Protein AF-A0A6C0GDB9-F1 (afdb_monomer_lite)

Structure (mmCIF, N/CA/C/O backbone):
data_AF-A0A6C0GDB9-F1
#
_entry.id   AF-A0A6C0GDB9-F1
#
loop_
_atom_site.group_PDB
_atom_site.id
_atom_site.type_symbol
_atom_site.label_atom_id
_atom_site.label_alt_id
_atom_site.label_comp_id
_atom_site.label_asym_id
_atom_site.label_entity_id
_atom_site.label_seq_id
_atom_site.pdbx_PDB_ins_code
_atom_site.Cartn_x
_atom_site.Cartn_y
_atom_site.Cartn_z
_atom_site.occupancy
_atom_site.B_iso_or_equiv
_atom_site.auth_seq_id
_atom_site.auth_comp_id
_atom_site.auth_asym_id
_atom_site.auth_atom_id
_atom_site.pdbx_PDB_model_num
ATOM 1 N N . MET A 1 1 ? -2.401 -24.469 -13.199 1.00 42.16 1 MET A N 1
ATOM 2 C CA . MET A 1 1 ? -1.628 -23.259 -13.551 1.00 42.16 1 MET A CA 1
ATOM 3 C C . MET A 1 1 ? -2.391 -22.057 -13.010 1.00 42.16 1 MET A C 1
ATOM 5 O O . MET A 1 1 ? -3.416 -21.719 -13.578 1.00 42.16 1 MET A O 1
ATOM 9 N N . SER A 1 2 ? -1.998 -21.479 -11.872 1.00 49.09 2 SER A N 1
ATOM 10 C CA . SER A 1 2 ? -2.728 -20.330 -11.313 1.00 49.09 2 SER A CA 1
ATOM 11 C C . SER A 1 2 ? -2.417 -19.080 -12.131 1.00 49.09 2 SER A C 1
ATOM 13 O O . SER A 1 2 ? -1.296 -18.568 -12.080 1.00 49.09 2 SER A O 1
ATOM 15 N N . GLU A 1 3 ? -3.391 -18.606 -12.905 1.00 54.59 3 GLU A N 1
ATOM 16 C CA . GLU A 1 3 ? -3.275 -17.370 -13.672 1.00 54.59 3 GLU A CA 1
ATOM 17 C C . GLU A 1 3 ? -3.078 -16.194 -12.714 1.00 54.59 3 GLU A C 1
ATOM 19 O O . GLU A 1 3 ? -3.956 -15.808 -11.938 1.00 54.59 3 GLU A O 1
ATOM 24 N N . ARG A 1 4 ? -1.870 -15.630 -12.723 1.00 59.84 4 ARG A N 1
ATOM 25 C CA . ARG A 1 4 ? -1.582 -14.410 -11.975 1.00 59.84 4 ARG A CA 1
ATOM 26 C C . ARG A 1 4 ? -2.337 -13.277 -12.657 1.00 59.84 4 ARG A C 1
ATOM 28 O O . ARG A 1 4 ? -1.949 -12.867 -13.748 1.00 59.84 4 ARG A O 1
ATOM 35 N N . ARG A 1 5 ? -3.380 -12.757 -12.003 1.00 68.50 5 ARG A N 1
ATOM 36 C CA . ARG A 1 5 ? -4.026 -11.493 -12.385 1.00 68.50 5 ARG A CA 1
ATOM 37 C C . ARG A 1 5 ? -2.943 -10.429 -12.575 1.00 68.50 5 ARG A C 1
ATOM 39 O O . ARG A 1 5 ? -2.246 -10.058 -11.627 1.00 68.50 5 ARG A O 1
ATOM 46 N N . LYS A 1 6 ? -2.753 -10.004 -13.824 1.00 69.75 6 LYS A N 1
ATOM 47 C CA . LYS A 1 6 ? -1.858 -8.904 -14.170 1.00 69.75 6 LYS A CA 1
ATOM 48 C C . LYS A 1 6 ? -2.618 -7.618 -13.885 1.00 69.75 6 LYS A C 1
ATOM 50 O O . LYS A 1 6 ? -3.653 -7.371 -14.485 1.00 69.75 6 LYS A O 1
ATOM 55 N N . PHE A 1 7 ? -2.112 -6.846 -12.935 1.00 80.62 7 PHE A N 1
ATOM 56 C CA . PHE A 1 7 ? -2.587 -5.493 -12.678 1.00 80.62 7 PHE A CA 1
ATOM 57 C C . PHE A 1 7 ? -1.612 -4.520 -13.322 1.00 80.62 7 PHE A C 1
ATOM 59 O O . PHE A 1 7 ? -0.398 -4.637 -13.099 1.00 80.62 7 PHE A O 1
ATOM 66 N N . ASP A 1 8 ? -2.141 -3.574 -14.089 1.00 82.81 8 ASP A N 1
ATOM 67 C CA . ASP A 1 8 ? -1.357 -2.505 -14.688 1.00 82.81 8 ASP A CA 1
ATOM 68 C C . ASP A 1 8 ? -0.632 -1.675 -13.633 1.00 82.81 8 ASP A C 1
ATOM 70 O O . ASP A 1 8 ? -1.106 -1.478 -12.511 1.00 82.81 8 ASP A O 1
ATOM 74 N N . LYS A 1 9 ? 0.538 -1.154 -14.010 1.00 81.81 9 LYS A N 1
ATOM 75 C CA . LYS A 1 9 ? 1.338 -0.274 -13.150 1.00 81.81 9 LYS A C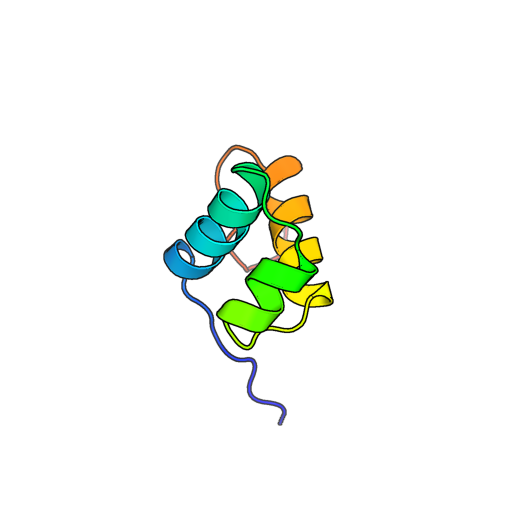A 1
ATOM 76 C C . LYS A 1 9 ? 0.519 0.925 -12.663 1.00 81.81 9 LYS A C 1
ATOM 78 O O . LYS A 1 9 ? 0.585 1.246 -11.481 1.00 81.81 9 LYS A O 1
ATOM 83 N N . ALA A 1 10 ? -0.275 1.527 -13.549 1.00 84.19 10 ALA A N 1
ATOM 84 C CA . ALA A 1 10 ? -1.164 2.638 -13.215 1.00 84.19 10 ALA A CA 1
ATOM 85 C C . ALA A 1 10 ? -2.214 2.244 -12.164 1.00 84.19 10 ALA A C 1
ATOM 87 O O . ALA A 1 10 ? -2.437 2.982 -11.212 1.00 84.19 10 ALA A O 1
ATOM 88 N N . PHE A 1 11 ? -2.792 1.044 -12.275 1.00 87.31 11 PHE A N 1
ATOM 89 C CA . PHE A 1 11 ? -3.776 0.551 -11.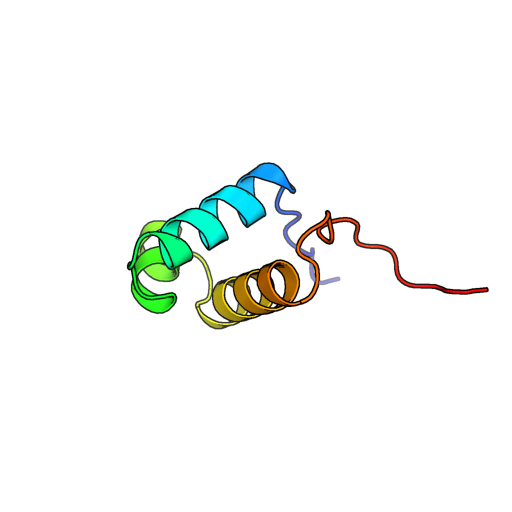312 1.00 87.31 11 PHE A CA 1
ATOM 90 C C . PHE A 1 11 ? -3.164 0.346 -9.921 1.00 87.31 11 PHE A C 1
ATOM 92 O O . PHE A 1 11 ? -3.738 0.747 -8.907 1.00 87.31 11 PHE A O 1
ATOM 99 N N . LYS A 1 12 ? -1.960 -0.233 -9.859 1.00 86.88 12 LYS A N 1
ATOM 100 C CA . LYS A 1 12 ? -1.248 -0.409 -8.588 1.00 86.88 12 LYS A CA 1
ATOM 101 C C . LYS A 1 12 ? -0.855 0.929 -7.958 1.00 86.88 12 LYS A C 1
ATOM 103 O O . LYS A 1 12 ? -1.000 1.072 -6.750 1.00 86.88 12 LYS A O 1
ATOM 108 N N . LEU A 1 13 ? -0.398 1.892 -8.767 1.00 87.06 13 LEU A N 1
ATOM 109 C CA . LEU A 1 13 ? -0.104 3.262 -8.328 1.00 87.06 13 LEU A CA 1
ATOM 110 C C . LEU A 1 13 ? -1.342 3.922 -7.727 1.00 87.06 13 LEU A C 1
ATOM 112 O O . LEU A 1 13 ? -1.303 4.291 -6.560 1.00 87.06 13 LEU A O 1
ATOM 116 N N . MET A 1 14 ? -2.450 3.949 -8.471 1.00 90.12 14 MET A N 1
ATOM 117 C CA . MET A 1 14 ? -3.718 4.523 -8.015 1.00 90.12 14 MET A CA 1
ATOM 118 C C . MET A 1 14 ? -4.167 3.912 -6.683 1.00 90.12 14 MET A C 1
ATOM 120 O O . MET A 1 14 ? -4.566 4.628 -5.770 1.00 90.12 14 MET A O 1
ATOM 124 N N . THR A 1 15 ? -4.061 2.587 -6.546 1.00 91.56 15 THR A N 1
ATOM 125 C CA . THR A 1 15 ? -4.417 1.877 -5.308 1.00 91.56 15 THR A CA 1
ATOM 126 C C . THR A 1 15 ? -3.570 2.360 -4.122 1.00 91.56 15 THR A C 1
ATOM 128 O O . THR A 1 15 ? -4.085 2.579 -3.023 1.00 91.56 15 THR A O 1
ATOM 131 N N . VAL A 1 16 ? -2.261 2.523 -4.326 1.00 89.38 16 VAL A N 1
ATOM 132 C CA . VAL A 1 16 ? -1.343 2.985 -3.279 1.00 89.38 16 VAL A CA 1
ATOM 133 C C . VAL A 1 16 ? -1.552 4.462 -2.966 1.00 89.38 16 VAL A C 1
ATOM 135 O O . VAL A 1 16 ? -1.596 4.811 -1.791 1.00 89.38 16 VAL A O 1
ATOM 138 N N . GLU A 1 17 ? -1.737 5.317 -3.971 1.00 89.69 17 GLU A N 1
ATOM 139 C CA . GLU A 1 17 ? -2.050 6.737 -3.781 1.00 89.69 17 GLU A CA 1
ATOM 140 C C . GLU A 1 17 ? -3.328 6.927 -2.962 1.00 89.69 17 GLU A C 1
ATOM 142 O O . GLU A 1 17 ? -3.347 7.743 -2.042 1.00 89.69 17 GLU A O 1
ATOM 147 N N . LEU A 1 18 ? -4.357 6.106 -3.196 1.00 90.56 18 LEU A N 1
ATOM 148 C CA . LEU A 1 18 ? -5.580 6.121 -2.392 1.00 90.56 18 LEU A CA 1
ATOM 149 C C . LEU A 1 18 ? -5.294 5.814 -0.913 1.00 90.56 18 LEU A C 1
ATOM 151 O O . LEU A 1 18 ? -5.839 6.464 -0.022 1.00 90.56 18 LEU A O 1
ATOM 155 N N . CYS A 1 19 ? -4.397 4.860 -0.647 1.00 89.69 19 CYS A N 1
ATOM 156 C CA . CYS A 1 19 ? -3.956 4.540 0.711 1.00 89.69 19 CYS A CA 1
ATOM 157 C C . CYS A 1 19 ? -3.084 5.650 1.327 1.00 89.69 19 CYS A C 1
ATOM 159 O O . CYS A 1 19 ? -3.090 5.840 2.542 1.00 89.69 19 CYS A O 1
ATOM 161 N N . LEU A 1 20 ? -2.302 6.367 0.516 1.00 85.94 20 LEU A N 1
ATOM 162 C CA . LEU A 1 20 ? -1.477 7.498 0.958 1.00 85.94 20 LEU A CA 1
ATOM 163 C C . LEU A 1 20 ? -2.310 8.755 1.222 1.00 85.94 20 LEU A C 1
ATOM 165 O O . LEU A 1 20 ? -1.942 9.550 2.079 1.00 85.94 20 LEU A O 1
ATOM 169 N N . SER A 1 21 ? -3.462 8.890 0.562 1.00 89.00 21 SER A N 1
ATOM 170 C CA . SER A 1 21 ? -4.448 9.945 0.818 1.00 89.00 21 SER A CA 1
ATOM 171 C C . SER A 1 21 ? -5.114 9.840 2.201 1.00 89.00 21 SER A C 1
ATOM 173 O O . SER A 1 21 ? -5.894 10.718 2.559 1.00 89.00 21 SER A O 1
ATOM 175 N N . GLY A 1 22 ? -4.834 8.782 2.971 1.00 87.19 22 GLY A N 1
ATOM 176 C CA . GLY A 1 22 ? -5.347 8.580 4.328 1.00 87.19 22 GLY A CA 1
ATOM 177 C C . GLY A 1 22 ? -6.378 7.459 4.463 1.00 87.19 22 GLY A C 1
ATOM 178 O O . GLY A 1 22 ? -6.800 7.176 5.581 1.00 87.19 22 GLY A O 1
ATOM 179 N N . LYS A 1 23 ? -6.763 6.787 3.368 1.00 89.12 23 LYS A N 1
ATOM 180 C CA . LYS A 1 23 ? -7.631 5.602 3.445 1.00 89.12 23 LYS A CA 1
ATOM 181 C C . LYS A 1 23 ? -6.864 4.381 3.949 1.00 89.12 23 LYS A C 1
ATOM 183 O O . LYS A 1 23 ? -5.694 4.173 3.615 1.00 89.12 23 LYS A O 1
ATOM 188 N N . SER A 1 24 ? -7.542 3.514 4.697 1.00 90.50 24 SER A N 1
ATOM 189 C CA . SER A 1 24 ? -6.937 2.266 5.156 1.00 90.50 24 SER A CA 1
ATOM 190 C C . SER A 1 24 ? -6.766 1.286 4.000 1.00 90.50 24 SER A C 1
ATOM 192 O O . SER A 1 24 ? -7.651 1.120 3.163 1.00 90.50 24 SER A O 1
ATOM 194 N N . THR A 1 25 ? -5.670 0.528 4.010 1.00 90.19 25 THR A N 1
ATOM 195 C CA . THR A 1 25 ? -5.401 -0.561 3.052 1.00 90.19 25 THR A CA 1
ATOM 196 C C . THR A 1 25 ? -6.573 -1.534 2.904 1.00 90.19 25 THR A C 1
ATOM 198 O O . THR A 1 25 ? -6.814 -2.045 1.816 1.00 90.19 25 THR A O 1
ATOM 201 N N . THR A 1 26 ? -7.302 -1.792 3.991 1.00 91.31 26 THR A N 1
ATOM 202 C CA . THR A 1 26 ? -8.461 -2.692 4.022 1.00 91.31 26 THR A CA 1
ATOM 203 C C . THR A 1 26 ? -9.684 -2.095 3.336 1.00 91.31 26 THR A C 1
ATOM 205 O O . THR A 1 26 ? -10.375 -2.808 2.618 1.00 91.31 26 THR A O 1
ATOM 208 N N . GLU A 1 27 ? -9.922 -0.795 3.516 1.00 92.25 27 GLU A N 1
ATOM 209 C CA . GLU A 1 27 ? -11.033 -0.076 2.885 1.00 92.25 27 GLU A CA 1
ATOM 210 C C . GLU A 1 27 ? -10.813 0.015 1.378 1.00 92.25 27 GLU A C 1
ATOM 212 O O . GLU A 1 27 ? -11.658 -0.420 0.604 1.00 92.25 27 GLU A O 1
ATOM 217 N N . VAL A 1 28 ? -9.620 0.453 0.965 1.00 92.06 28 VAL A N 1
ATOM 218 C CA . VAL A 1 28 ? -9.237 0.525 -0.452 1.00 92.06 28 VAL A CA 1
ATOM 219 C C . VAL A 1 28 ? -9.308 -0.852 -1.113 1.00 92.06 28 VAL A C 1
ATOM 221 O O . VAL A 1 28 ? -9.764 -0.984 -2.247 1.00 92.06 28 VAL A O 1
ATOM 224 N N . ALA A 1 29 ? -8.882 -1.902 -0.405 1.00 91.50 29 ALA A N 1
ATOM 225 C CA . ALA A 1 29 ? -8.989 -3.264 -0.902 1.00 91.50 29 ALA A CA 1
ATOM 226 C C . ALA A 1 29 ? -10.449 -3.710 -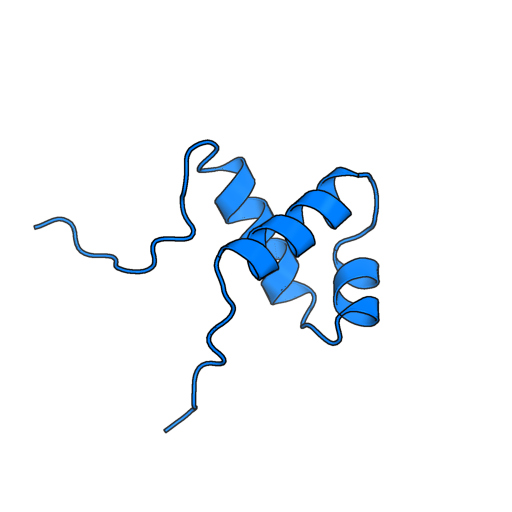1.061 1.00 91.50 29 ALA A C 1
ATOM 228 O O . ALA A 1 29 ? -10.781 -4.291 -2.089 1.00 91.50 29 ALA A O 1
ATOM 229 N N . ALA A 1 30 ? -11.321 -3.415 -0.095 1.00 91.94 30 ALA A N 1
ATOM 230 C CA . ALA A 1 30 ? -12.740 -3.748 -0.178 1.00 91.94 30 ALA A CA 1
ATOM 231 C C . ALA A 1 30 ? -13.445 -2.990 -1.318 1.00 91.94 30 ALA A C 1
ATOM 233 O O . ALA A 1 30 ? -14.166 -3.613 -2.093 1.00 91.94 30 ALA A O 1
ATOM 234 N N . GLU A 1 31 ? -13.176 -1.687 -1.473 1.00 90.75 31 GLU A N 1
ATOM 235 C CA . GLU A 1 31 ? -13.726 -0.849 -2.551 1.00 90.75 31 GLU A CA 1
ATOM 236 C C . GLU A 1 31 ? -13.325 -1.360 -3.944 1.00 90.75 31 GLU A C 1
ATOM 238 O O . GLU A 1 31 ? -14.140 -1.380 -4.864 1.00 90.75 31 GLU A O 1
ATOM 243 N N . LEU A 1 32 ? -12.075 -1.803 -4.103 1.00 88.69 32 LEU A N 1
ATOM 244 C CA . LEU A 1 32 ? -11.538 -2.281 -5.381 1.00 88.69 32 LEU A CA 1
ATOM 245 C C . LEU A 1 32 ? -11.698 -3.798 -5.589 1.00 88.69 32 LEU A C 1
ATOM 247 O O . LEU A 1 32 ? -11.248 -4.328 -6.607 1.00 88.69 32 LEU A O 1
ATOM 251 N N . GLY A 1 33 ? -12.289 -4.521 -4.631 1.00 88.56 33 GLY A N 1
ATOM 252 C CA . GLY A 1 33 ? -12.400 -5.984 -4.669 1.00 88.56 33 GLY A CA 1
ATOM 253 C C . GLY A 1 33 ? -11.047 -6.711 -4.645 1.00 88.56 33 GLY A C 1
ATOM 254 O O . GLY A 1 33 ? -10.901 -7.810 -5.186 1.00 88.56 33 GLY A O 1
ATOM 255 N N . LEU A 1 34 ? -10.029 -6.087 -4.052 1.00 88.94 34 LEU A N 1
ATOM 256 C CA . LEU A 1 34 ? -8.679 -6.619 -3.903 1.00 88.94 34 LEU A CA 1
ATOM 257 C C . LEU A 1 34 ? -8.489 -7.285 -2.539 1.00 88.94 34 LEU A C 1
ATOM 259 O O . LEU A 1 34 ? -9.241 -7.094 -1.588 1.00 88.94 34 LEU A O 1
ATOM 263 N N . ARG A 1 35 ? -7.409 -8.061 -2.422 1.00 89.44 35 ARG A N 1
ATOM 264 C CA . ARG A 1 35 ? -6.981 -8.609 -1.130 1.00 89.44 35 ARG A CA 1
ATOM 265 C C . ARG A 1 35 ? -6.189 -7.532 -0.373 1.00 89.44 35 ARG A C 1
ATOM 267 O O . ARG A 1 35 ? -5.246 -6.992 -0.956 1.00 89.44 35 ARG A O 1
ATOM 274 N N . PRO A 1 36 ? -6.471 -7.258 0.912 1.00 89.25 36 PRO A N 1
ATOM 275 C CA . PRO A 1 36 ? -5.750 -6.240 1.687 1.00 89.25 36 PRO A CA 1
ATOM 276 C C . PRO A 1 36 ? -4.241 -6.513 1.776 1.00 89.25 36 PRO A C 1
ATOM 278 O O . PRO A 1 36 ? -3.434 -5.587 1.726 1.00 89.25 36 PRO A O 1
ATOM 281 N N . GLU A 1 37 ? -3.843 -7.789 1.799 1.00 89.56 37 GLU A N 1
ATOM 282 C CA . GLU A 1 37 ? -2.436 -8.211 1.738 1.00 89.56 37 GLU A CA 1
ATOM 283 C C . GLU A 1 37 ? -1.723 -7.725 0.462 1.00 89.56 37 GLU A C 1
ATOM 285 O O . GLU A 1 37 ? -0.550 -7.352 0.497 1.00 89.56 37 GLU A O 1
ATOM 290 N N . LEU A 1 38 ? -2.433 -7.704 -0.674 1.00 87.81 38 LEU A N 1
ATOM 291 C CA . LEU A 1 38 ? -1.893 -7.264 -1.961 1.00 87.81 38 LEU A CA 1
ATOM 292 C C . LEU A 1 38 ? -1.652 -5.752 -1.961 1.00 87.81 38 LEU A C 1
ATOM 294 O O . LEU A 1 38 ? -0.590 -5.299 -2.383 1.00 87.81 38 LEU A O 1
ATOM 298 N N . VAL A 1 39 ? -2.613 -4.990 -1.436 1.00 89.88 39 VAL A N 1
ATOM 299 C CA . VAL A 1 39 ? -2.513 -3.530 -1.335 1.00 89.88 39 VAL A CA 1
ATOM 300 C C . VAL A 1 39 ? -1.407 -3.128 -0.356 1.00 89.88 39 VAL A C 1
ATOM 302 O O . VAL A 1 39 ? -0.594 -2.261 -0.667 1.00 89.88 39 VAL A O 1
ATOM 305 N N . SER A 1 40 ? -1.302 -3.818 0.786 1.00 89.50 40 SER A N 1
ATOM 306 C CA . SER A 1 40 ? -0.224 -3.605 1.761 1.00 89.50 40 SER A CA 1
ATOM 307 C C . SER A 1 40 ? 1.158 -3.852 1.152 1.00 89.50 40 SER A C 1
ATOM 309 O O . SER A 1 40 ? 2.080 -3.053 1.340 1.00 89.50 40 SER A O 1
ATOM 311 N N . ARG A 1 41 ? 1.297 -4.915 0.349 1.00 86.94 41 ARG A N 1
ATOM 312 C CA . ARG A 1 41 ? 2.527 -5.186 -0.398 1.00 86.94 41 ARG A CA 1
ATOM 313 C C . ARG A 1 41 ? 2.853 -4.060 -1.376 1.00 86.94 41 ARG A C 1
ATOM 315 O O . ARG A 1 41 ? 3.985 -3.593 -1.374 1.00 86.94 41 ARG A O 1
ATOM 322 N N . TRP A 1 42 ? 1.896 -3.613 -2.190 1.00 88.94 42 TRP A N 1
ATOM 323 C CA . TRP A 1 42 ? 2.143 -2.531 -3.150 1.00 88.94 42 TRP A CA 1
ATOM 324 C C . TRP A 1 42 ? 2.513 -1.222 -2.465 1.00 88.94 42 TRP A C 1
ATOM 326 O O . TRP A 1 42 ? 3.423 -0.546 -2.933 1.00 88.94 42 TRP A O 1
ATOM 336 N N . LYS A 1 43 ? 1.874 -0.901 -1.333 1.00 86.69 43 LYS A N 1
ATOM 337 C CA . LYS A 1 43 ? 2.223 0.270 -0.525 1.00 86.69 43 LYS A CA 1
ATOM 338 C C . LYS A 1 43 ? 3.679 0.202 -0.065 1.00 86.69 43 LYS A C 1
ATOM 340 O O . LYS A 1 43 ? 4.435 1.137 -0.300 1.00 86.69 43 LYS A O 1
ATOM 345 N N . ARG A 1 44 ? 4.105 -0.942 0.482 1.00 85.19 44 ARG A N 1
ATOM 346 C CA . ARG A 1 44 ? 5.507 -1.175 0.864 1.00 85.19 44 ARG A CA 1
ATOM 347 C C . ARG A 1 44 ? 6.466 -1.071 -0.320 1.00 85.19 44 ARG A C 1
ATOM 349 O O . ARG A 1 44 ? 7.515 -0.456 -0.180 1.00 85.19 44 ARG A O 1
ATOM 356 N N . GLU A 1 45 ? 6.132 -1.660 -1.469 1.00 83.69 45 GLU A N 1
ATOM 357 C CA . GLU A 1 45 ? 6.978 -1.584 -2.670 1.00 83.69 45 GLU A CA 1
ATOM 358 C C . GLU A 1 45 ? 7.095 -0.150 -3.206 1.00 83.69 45 GLU A C 1
ATOM 360 O O . GLU A 1 45 ? 8.162 0.235 -3.681 1.00 83.69 45 GLU A O 1
ATOM 365 N N . TYR A 1 46 ? 6.038 0.653 -3.079 1.00 83.94 46 TYR A N 1
ATOM 366 C CA . TYR A 1 46 ? 6.035 2.071 -3.429 1.00 83.94 46 TYR A CA 1
ATOM 367 C C . TYR A 1 46 ? 6.871 2.916 -2.458 1.00 83.94 46 TYR A C 1
ATOM 369 O O . TYR A 1 46 ? 7.705 3.702 -2.897 1.00 83.94 46 TYR A O 1
ATOM 377 N N . GLU A 1 47 ? 6.708 2.725 -1.144 1.00 79.38 47 GLU A N 1
ATOM 378 C CA . GLU A 1 47 ? 7.487 3.441 -0.121 1.00 79.38 47 GLU A CA 1
ATOM 379 C C . GLU A 1 47 ? 8.982 3.095 -0.190 1.00 79.38 47 GLU A C 1
ATOM 381 O O . GLU A 1 47 ? 9.830 3.975 -0.055 1.00 79.38 47 GLU A O 1
ATOM 386 N N . GLN A 1 48 ? 9.314 1.826 -0.445 1.00 76.50 48 GLN A N 1
ATOM 387 C CA . GLN A 1 48 ? 10.699 1.369 -0.586 1.00 76.50 48 GLN A CA 1
ATOM 388 C C . GLN A 1 48 ? 11.336 1.793 -1.910 1.00 76.50 48 GLN A C 1
ATOM 390 O O . GLN A 1 48 ? 12.552 1.962 -1.976 1.00 76.50 48 GLN A O 1
ATOM 395 N N . ARG A 1 49 ? 10.548 1.939 -2.979 1.00 65.62 49 ARG A N 1
ATOM 396 C CA . ARG A 1 49 ? 11.044 2.329 -4.302 1.00 65.62 49 ARG A CA 1
ATOM 397 C C . ARG A 1 49 ? 10.252 3.536 -4.805 1.0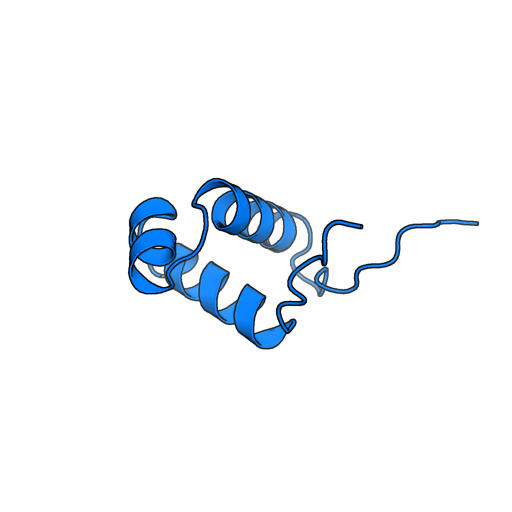0 65.62 49 ARG A C 1
ATOM 399 O O . ARG A 1 49 ? 9.452 3.410 -5.735 1.00 65.62 49 ARG A O 1
ATOM 406 N N . LYS A 1 50 ? 10.541 4.708 -4.224 1.00 57.88 50 LYS A N 1
ATOM 407 C CA . LYS A 1 50 ? 9.999 6.026 -4.620 1.00 57.88 50 LYS A CA 1
ATOM 408 C C . LYS A 1 50 ? 10.094 6.329 -6.129 1.00 57.88 50 LYS A C 1
ATOM 410 O O . LYS A 1 50 ? 9.380 7.201 -6.603 1.00 57.88 50 LYS A O 1
ATOM 415 N N . GLU A 1 51 ? 10.916 5.601 -6.894 1.00 49.47 51 GLU A N 1
ATOM 416 C CA . GLU A 1 51 ? 11.237 5.904 -8.299 1.00 49.47 51 GLU A CA 1
ATOM 417 C C . GLU A 1 51 ? 11.001 4.742 -9.296 1.00 49.47 51 GLU A C 1
ATOM 419 O O . GLU A 1 51 ? 11.697 4.615 -10.298 1.00 49.47 51 GLU A O 1
ATOM 424 N N . GLY A 1 52 ? 9.976 3.895 -9.097 1.00 52.88 52 GLY A N 1
ATOM 425 C CA . GLY A 1 52 ? 9.385 3.172 -10.245 1.00 52.88 5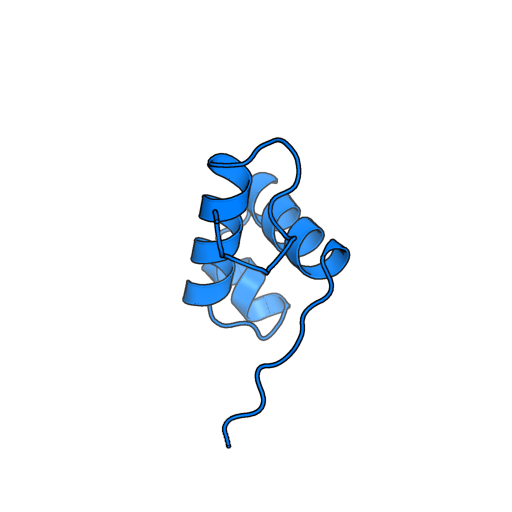2 GLY A CA 1
ATOM 426 C C . GLY A 1 52 ? 9.306 1.644 -10.196 1.00 52.88 52 GLY A C 1
ATOM 427 O O . GLY A 1 52 ? 9.318 0.988 -11.242 1.00 52.88 52 GLY A O 1
ATOM 428 N N . SER A 1 53 ? 9.118 1.043 -9.024 1.00 52.41 53 SER A N 1
ATOM 429 C CA . SER A 1 53 ? 9.108 -0.420 -8.879 1.00 52.41 53 SER A CA 1
ATOM 430 C C . SER A 1 53 ? 7.760 -1.110 -9.041 1.00 52.41 53 SER A C 1
ATOM 432 O O . SER A 1 53 ? 7.355 -1.937 -8.230 1.00 52.41 53 SER A O 1
ATOM 434 N N . PHE A 1 54 ? 7.095 -0.841 -10.154 1.00 57.31 54 PHE A N 1
ATOM 435 C CA . PHE A 1 54 ? 6.123 -1.796 -10.694 1.00 57.31 54 PHE A CA 1
ATOM 436 C C . PHE A 1 54 ? 6.695 -2.577 -11.882 1.00 57.31 54 PHE A C 1
ATOM 438 O O . PHE A 1 54 ? 5.970 -3.349 -12.508 1.00 57.31 54 PHE A O 1
ATOM 445 N N . SER A 1 55 ? 7.993 -2.407 -12.168 1.00 51.62 55 SER A N 1
ATOM 446 C CA . SER A 1 55 ? 8.738 -3.269 -13.081 1.00 51.62 55 SER A CA 1
ATOM 447 C C . SER A 1 55 ? 8.987 -4.608 -12.392 1.00 51.62 55 SER A C 1
ATOM 449 O O . SER A 1 55 ? 9.979 -4.821 -11.694 1.00 51.62 55 SER A O 1
ATOM 451 N N . GLY A 1 56 ? 8.017 -5.509 -12.515 1.00 59.47 56 GLY A N 1
ATOM 452 C CA . GLY A 1 56 ? 8.279 -6.915 -12.279 1.00 59.47 56 GLY A CA 1
ATOM 453 C C . GLY A 1 56 ? 9.250 -7.390 -13.349 1.00 59.47 56 GLY A C 1
ATOM 454 O O . GLY A 1 56 ? 8.854 -7.440 -14.499 1.00 59.47 56 GLY A O 1
ATOM 455 N N . HIS A 1 57 ? 10.492 -7.673 -12.967 1.00 45.62 57 HIS A N 1
ATOM 456 C CA . HIS A 1 57 ? 11.318 -8.799 -13.413 1.00 45.62 57 HIS A CA 1
ATOM 457 C C . HIS A 1 57 ? 12.602 -8.761 -12.583 1.00 45.62 57 HIS A C 1
ATOM 459 O O . HIS A 1 57 ? 13.541 -8.026 -12.871 1.00 45.62 57 HIS A O 1
ATOM 465 N N . GLY A 1 58 ? 12.622 -9.535 -11.499 1.00 49.50 58 GLY A N 1
ATOM 466 C CA . GLY A 1 58 ? 13.869 -9.829 -10.813 1.00 49.50 58 GLY A CA 1
ATOM 467 C C . GLY A 1 58 ? 14.727 -10.737 -11.686 1.00 49.50 58 GLY A C 1
ATOM 468 O O . GLY A 1 58 ? 14.266 -11.822 -12.022 1.00 49.50 58 GLY A O 1
ATOM 469 N N . LYS A 1 59 ? 15.934 -10.279 -12.030 1.00 43.94 59 LYS A N 1
ATOM 470 C CA . LYS A 1 59 ? 17.223 -10.979 -11.876 1.00 43.94 59 LYS A CA 1
ATOM 471 C C . LYS A 1 59 ? 18.348 -9.936 -12.036 1.00 43.94 59 LYS A C 1
ATOM 473 O O . LYS A 1 59 ? 18.487 -9.421 -13.142 1.00 43.94 59 LYS A O 1
ATOM 478 N N . PRO A 1 60 ? 19.136 -9.594 -10.999 1.00 52.19 60 PRO A N 1
ATOM 479 C CA . PRO A 1 60 ? 20.494 -9.124 -11.252 1.00 52.19 60 PRO A CA 1
ATOM 480 C C . PRO A 1 60 ? 21.295 -10.305 -11.827 1.00 52.19 60 PRO A C 1
ATOM 482 O O . PRO A 1 60 ? 21.148 -11.432 -11.343 1.00 52.19 60 PRO A O 1
ATOM 485 N N . ALA A 1 61 ? 22.022 -10.052 -12.915 1.00 43.62 61 ALA A N 1
AT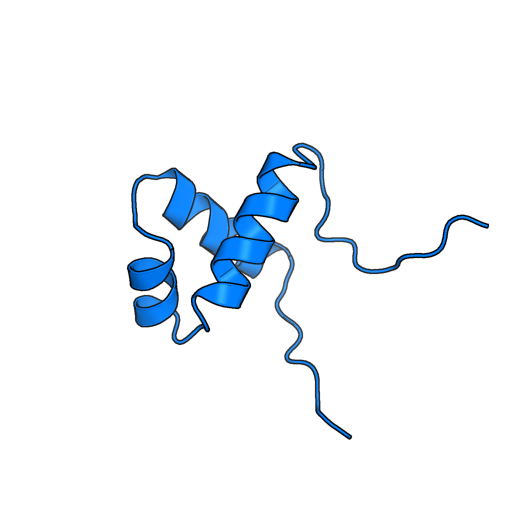OM 486 C CA . ALA A 1 61 ? 23.015 -10.973 -13.464 1.00 43.62 61 ALA A CA 1
ATOM 487 C C . ALA A 1 61 ? 24.231 -11.065 -12.535 1.00 43.62 61 ALA A C 1
ATOM 489 O O . ALA A 1 61 ? 24.498 -10.060 -11.835 1.00 43.62 61 ALA A O 1
#

Radius of gyration: 12.2 Å; chains: 1; bounding box: 37×33×20 Å

pLDDT: mean 77.24, std 16.52, range [42.16, 92.25]

Organism: NCBI:txid2704465

Secondary structure (DSSP, 8-state):
-----PPPHHHHHHHHHHHHTT--HHHHHHHTT--HHHHHHHHHHHHH-TTTTT-------

InterPro domains:
  IPR002514 Transposase IS3/IS911family [PF01527] (1-53)
  IPR009057 Homedomain-like superfamily [SSF46689] (4-51)

Sequence (61 aa):
MSERRKFDKAFKLMTVELCLSGKSTTEVAAELGLRPELVSRWKREYEQRKEGSFSGHGKPA

Foldseek 3Di:
DDDDPDDDPVRLVVLLVVVVVPDQLVVSCVVVVHDSVVNVVSNVQCVVCVDGPPPPDDDDD